Protein AF-A0A0R3PEM1-F1 (afdb_monomer_lite)

Radius of gyration: 15.34 Å; chains: 1; bounding box: 35×30×39 Å

Organism: Angiostrongylus costaricensis (NCBI:txid334426)

Structure (mmCIF, N/CA/C/O backbone):
data_AF-A0A0R3PEM1-F1
#
_entry.id   AF-A0A0R3PEM1-F1
#
loop_
_atom_site.group_PDB
_atom_site.id
_atom_site.type_symbol
_atom_site.label_atom_id
_atom_site.label_alt_id
_atom_site.label_comp_id
_atom_site.label_asym_id
_atom_site.label_entity_id
_atom_site.label_seq_id
_atom_site.pdbx_PDB_ins_code
_atom_site.Cartn_x
_atom_site.Cartn_y
_atom_site.Cartn_z
_atom_site.occupancy
_atom_site.B_iso_or_equiv
_atom_site.auth_seq_id
_atom_site.auth_comp_id
_atom_site.auth_asym_id
_atom_site.auth_atom_id
_atom_site.pdbx_PDB_model_num
ATOM 1 N N . MET A 1 1 ? -8.026 8.595 -8.112 1.00 54.62 1 MET A N 1
ATOM 2 C CA . MET A 1 1 ? -8.474 7.190 -8.182 1.00 54.62 1 MET A CA 1
ATOM 3 C C . MET A 1 1 ? -9.976 7.208 -8.023 1.00 54.62 1 MET A C 1
ATOM 5 O O . MET A 1 1 ? -10.445 7.766 -7.041 1.00 54.62 1 MET A O 1
ATOM 9 N N . SER A 1 2 ? -10.701 6.710 -9.019 1.00 59.94 2 SER A N 1
ATOM 10 C CA . SER A 1 2 ? -12.169 6.676 -9.052 1.00 59.94 2 SER A CA 1
ATOM 11 C C . SER A 1 2 ? -12.688 5.239 -9.169 1.00 59.94 2 SER A C 1
ATOM 13 O O . SER A 1 2 ? -13.740 5.013 -9.758 1.00 59.94 2 SER A O 1
ATOM 15 N N . THR A 1 3 ? -11.929 4.264 -8.660 1.00 66.19 3 THR A N 1
ATOM 16 C CA . THR A 1 3 ? -12.416 2.891 -8.500 1.00 66.19 3 THR A CA 1
ATOM 17 C C . THR A 1 3 ? -13.505 2.892 -7.430 1.00 66.19 3 THR A C 1
ATOM 19 O O . THR A 1 3 ? -13.345 3.551 -6.401 1.00 66.19 3 THR A O 1
ATOM 22 N N . ASP A 1 4 ? -14.617 2.207 -7.702 1.00 66.44 4 ASP A N 1
ATOM 23 C CA . ASP A 1 4 ? -15.762 2.066 -6.791 1.00 66.44 4 ASP A CA 1
ATOM 24 C C . ASP A 1 4 ? -16.289 3.404 -6.231 1.00 66.44 4 ASP A C 1
ATOM 26 O O . ASP A 1 4 ? -16.374 3.619 -5.027 1.00 66.44 4 ASP A O 1
ATOM 30 N N . GLY A 1 5 ? -16.534 4.383 -7.109 1.00 74.00 5 GLY A N 1
ATOM 31 C CA . GLY A 1 5 ? -17.074 5.691 -6.709 1.00 74.00 5 GLY A CA 1
ATOM 32 C C . GLY A 1 5 ? -16.084 6.634 -6.005 1.00 74.00 5 GLY A C 1
ATOM 33 O O . GLY A 1 5 ? -16.416 7.797 -5.780 1.00 74.00 5 GLY A O 1
ATOM 34 N N . GLY A 1 6 ? -14.847 6.199 -5.733 1.00 79.62 6 GLY A N 1
ATOM 35 C CA . GLY A 1 6 ? -13.814 7.017 -5.088 1.00 79.62 6 GLY A CA 1
ATOM 36 C C . GLY A 1 6 ? -13.886 7.001 -3.555 1.00 79.62 6 GLY A C 1
ATOM 37 O O . GLY A 1 6 ? -14.345 6.042 -2.956 1.00 79.62 6 GLY A O 1
ATOM 38 N N . GLY A 1 7 ? -13.345 8.033 -2.895 1.00 84.94 7 GLY A N 1
ATOM 39 C CA . GLY A 1 7 ? -13.307 8.114 -1.420 1.00 84.94 7 GLY A CA 1
ATOM 40 C C . GLY A 1 7 ? -12.210 7.277 -0.741 1.00 84.94 7 GLY A C 1
ATOM 41 O O . GLY A 1 7 ? -12.035 7.347 0.474 1.00 84.94 7 GLY A O 1
ATOM 42 N N . TRP A 1 8 ? -11.422 6.533 -1.517 1.00 89.06 8 TRP A N 1
ATOM 43 C CA . TRP A 1 8 ? -10.341 5.695 -1.006 1.00 89.06 8 TRP A CA 1
ATOM 44 C C . TRP A 1 8 ? -9.108 6.498 -0.589 1.00 89.06 8 TRP A C 1
ATOM 46 O O . TRP A 1 8 ? -8.566 7.300 -1.355 1.00 89.06 8 TRP A O 1
ATOM 56 N N . THR A 1 9 ? -8.598 6.202 0.607 1.00 90.12 9 THR A N 1
ATOM 57 C CA . THR A 1 9 ? -7.274 6.657 1.045 1.00 90.12 9 THR A CA 1
ATOM 58 C C . THR A 1 9 ? -6.224 5.629 0.631 1.00 90.12 9 THR A C 1
ATOM 60 O O . THR A 1 9 ? -6.243 4.486 1.082 1.00 90.12 9 THR A O 1
ATOM 63 N N . VAL A 1 10 ? -5.281 6.033 -0.219 1.00 90.25 10 VAL A N 1
ATOM 64 C CA . VAL A 1 10 ? -4.186 5.163 -0.670 1.00 90.25 10 VAL A CA 1
ATOM 65 C C . VAL A 1 10 ? -3.071 5.189 0.367 1.00 90.25 10 VAL A C 1
ATOM 67 O O . VAL A 1 10 ? -2.434 6.221 0.557 1.00 90.25 10 VAL A O 1
ATOM 70 N N . PHE A 1 11 ? -2.801 4.054 1.007 1.00 90.44 11 PHE A N 1
ATOM 71 C CA . PHE A 1 11 ? -1.718 3.938 1.992 1.00 90.44 11 PHE A CA 1
ATOM 72 C C . PHE A 1 11 ? -0.478 3.206 1.450 1.00 90.44 11 PHE A C 1
ATOM 74 O O . PHE A 1 11 ? 0.591 3.269 2.054 1.00 90.44 11 PHE A O 1
ATOM 81 N N . GLN A 1 12 ? -0.601 2.520 0.312 1.00 92.25 12 GLN A N 1
ATOM 82 C CA . GLN A 1 12 ? 0.489 1.797 -0.332 1.00 92.25 12 GLN A CA 1
ATOM 83 C C . GLN A 1 12 ? 0.342 1.859 -1.853 1.00 92.25 12 GLN A C 1
ATOM 85 O O . GLN A 1 12 ? -0.762 1.736 -2.382 1.00 92.25 12 GLN A O 1
ATOM 90 N N . ARG A 1 13 ? 1.459 2.028 -2.572 1.00 90.06 13 ARG A N 1
ATOM 91 C CA . ARG A 1 13 ? 1.487 1.909 -4.038 1.00 90.06 13 ARG A CA 1
ATOM 92 C C . ARG A 1 13 ? 2.789 1.300 -4.563 1.00 90.06 13 ARG A C 1
ATOM 94 O O . ARG A 1 13 ? 3.873 1.663 -4.104 1.00 90.06 13 ARG A O 1
ATOM 101 N N . ARG A 1 14 ? 2.680 0.390 -5.546 1.00 89.06 14 ARG A N 1
ATOM 102 C CA . ARG A 1 14 ? 3.788 -0.072 -6.406 1.00 89.06 14 ARG A CA 1
ATOM 103 C C . ARG A 1 14 ? 3.430 0.177 -7.870 1.00 89.06 14 ARG A C 1
ATOM 105 O O . ARG A 1 14 ? 2.515 -0.444 -8.388 1.00 89.06 14 ARG A O 1
ATOM 112 N N . VAL A 1 15 ? 4.172 1.050 -8.536 1.00 85.19 15 VAL A N 1
ATOM 113 C CA . VAL A 1 15 ? 4.023 1.353 -9.971 1.00 85.19 15 VAL A CA 1
ATOM 114 C C . VAL A 1 15 ? 5.296 1.063 -10.760 1.00 85.19 15 VAL A C 1
ATOM 116 O O . VAL A 1 15 ? 5.241 0.746 -11.943 1.00 85.19 15 VAL A O 1
ATOM 119 N N . ASN A 1 16 ? 6.466 1.116 -10.121 1.00 78.62 16 ASN A N 1
ATOM 120 C CA . ASN A 1 16 ? 7.746 0.853 -10.778 1.00 78.62 16 ASN A CA 1
ATOM 121 C C . ASN A 1 16 ? 8.748 0.172 -9.824 1.00 78.62 16 ASN A C 1
ATOM 123 O O . ASN A 1 16 ? 8.466 -0.026 -8.645 1.00 78.62 16 ASN A O 1
ATOM 127 N N . G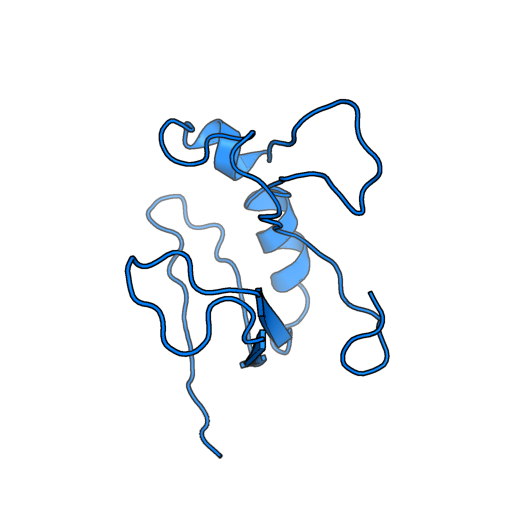LY A 1 17 ? 9.919 -0.214 -10.334 1.00 75.56 17 GLY A N 1
ATOM 128 C CA . GLY A 1 17 ? 10.982 -0.861 -9.550 1.00 75.56 17 GLY A CA 1
ATOM 129 C C . GLY A 1 17 ? 11.931 0.096 -8.819 1.00 75.56 17 GLY A C 1
ATOM 130 O O . GLY A 1 17 ? 12.946 -0.362 -8.312 1.00 75.56 17 GLY A 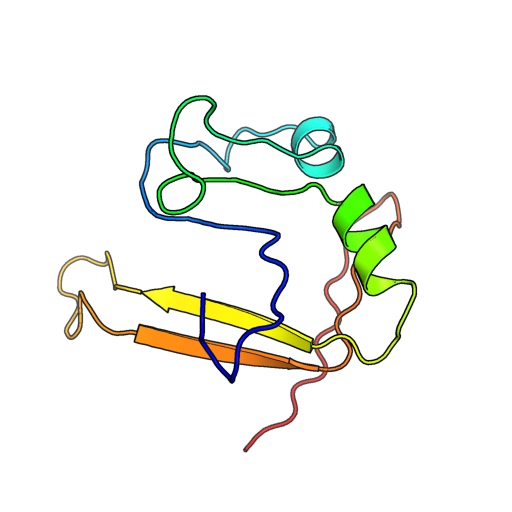O 1
ATOM 131 N N . LYS A 1 18 ? 11.649 1.407 -8.785 1.00 76.94 18 LYS A N 1
ATOM 132 C CA . LYS A 1 18 ? 12.598 2.427 -8.296 1.00 76.94 18 LYS A CA 1
ATOM 133 C C . LYS A 1 18 ? 12.703 2.514 -6.772 1.00 76.94 18 LYS A C 1
ATOM 135 O O . LYS A 1 18 ? 13.613 3.164 -6.279 1.00 76.94 18 LYS A O 1
ATOM 140 N N . GLU A 1 19 ? 11.790 1.875 -6.042 1.00 79.12 19 GLU A N 1
ATOM 141 C CA . GLU A 1 19 ? 11.745 1.915 -4.579 1.00 79.12 19 GLU A CA 1
ATOM 142 C C . GLU A 1 19 ? 11.903 0.511 -4.004 1.00 79.12 19 GLU A C 1
ATOM 144 O O . GLU A 1 19 ? 11.131 -0.402 -4.327 1.00 79.12 19 GLU A O 1
ATOM 149 N N . SER A 1 20 ? 12.900 0.344 -3.137 1.00 81.38 20 SER A N 1
ATOM 150 C CA . SER A 1 20 ? 13.138 -0.918 -2.449 1.00 81.38 20 SER A CA 1
ATOM 151 C C . SER A 1 20 ? 12.250 -1.037 -1.215 1.00 81.38 20 SER A C 1
ATOM 153 O O . SER A 1 20 ? 12.289 -0.195 -0.322 1.00 81.38 20 SER A O 1
ATOM 155 N N . PHE A 1 21 ? 11.486 -2.127 -1.156 1.00 87.25 21 PHE A N 1
ATOM 156 C CA . PHE A 1 21 ? 10.706 -2.530 0.018 1.00 87.25 21 PHE A CA 1
ATOM 157 C C . PHE A 1 21 ? 11.379 -3.677 0.788 1.00 87.25 21 PHE A C 1
ATOM 159 O O . PHE A 1 21 ? 10.939 -4.009 1.881 1.00 87.25 21 PHE A O 1
ATOM 166 N N . TRP A 1 22 ? 12.410 -4.314 0.217 1.00 84.44 22 TRP A N 1
ATOM 167 C CA . TRP A 1 22 ? 12.994 -5.537 0.780 1.00 84.44 22 TRP A CA 1
ATOM 168 C C . TRP A 1 22 ? 14.002 -5.249 1.901 1.00 84.44 22 TRP A C 1
ATOM 170 O O . TRP A 1 22 ? 14.055 -5.998 2.868 1.00 84.44 22 TRP A O 1
ATOM 180 N N . ASN A 1 23 ? 14.770 -4.158 1.791 1.00 87.50 23 ASN A N 1
ATOM 181 C CA . ASN A 1 23 ? 15.800 -3.764 2.762 1.00 87.50 23 ASN A CA 1
ATOM 182 C C . ASN A 1 23 ? 15.373 -2.530 3.563 1.00 87.50 23 ASN A C 1
ATOM 184 O O . ASN A 1 23 ? 16.064 -1.511 3.576 1.00 87.50 23 ASN A O 1
ATOM 188 N N . ARG A 1 24 ? 14.173 -2.578 4.141 1.00 89.12 24 ARG A N 1
ATOM 189 C CA . ARG A 1 24 ? 13.616 -1.487 4.946 1.00 89.12 24 ARG A CA 1
ATOM 190 C C . ARG A 1 24 ? 13.566 -1.912 6.403 1.00 89.12 24 ARG A C 1
ATOM 192 O O . ARG A 1 24 ? 13.178 -3.036 6.720 1.00 89.12 24 ARG A O 1
ATOM 199 N N . SER A 1 25 ? 13.986 -1.014 7.285 1.00 91.25 25 SER A N 1
ATOM 200 C CA . SER A 1 25 ? 13.955 -1.256 8.721 1.00 91.25 25 SER A CA 1
ATOM 201 C C . SER A 1 25 ? 12.515 -1.241 9.240 1.00 91.25 25 SER A C 1
ATOM 203 O O . SER A 1 25 ? 11.604 -0.700 8.607 1.00 91.25 25 SER A O 1
ATOM 205 N N . TRP A 1 26 ? 12.301 -1.780 10.442 1.00 89.50 26 TRP A N 1
ATOM 206 C CA . TRP A 1 26 ? 11.013 -1.633 11.125 1.00 89.50 26 TRP A CA 1
ATOM 207 C C . TRP A 1 26 ? 10.610 -0.161 11.267 1.00 89.50 26 TRP A C 1
ATOM 209 O O . TRP A 1 26 ? 9.446 0.175 11.076 1.00 89.50 26 TRP A O 1
ATOM 219 N N . ASN A 1 27 ? 11.574 0.719 11.554 1.00 91.50 27 ASN A N 1
ATOM 220 C CA . ASN A 1 27 ? 11.322 2.146 11.708 1.00 91.50 27 ASN A CA 1
ATOM 221 C C . ASN A 1 27 ? 10.857 2.798 10.393 1.00 91.50 27 ASN A C 1
ATOM 223 O O . ASN A 1 27 ? 9.989 3.666 10.425 1.00 91.50 27 ASN A O 1
ATOM 227 N N . ASP A 1 28 ? 11.355 2.335 9.243 1.00 91.44 28 ASP A N 1
ATOM 228 C CA . ASP A 1 28 ? 10.884 2.803 7.934 1.00 91.44 28 ASP A CA 1
ATOM 229 C C . ASP A 1 28 ? 9.432 2.379 7.690 1.00 91.44 28 ASP A C 1
ATOM 231 O O . ASP A 1 28 ? 8.600 3.195 7.310 1.00 91.44 28 ASP A O 1
ATOM 235 N N . PHE A 1 29 ? 9.076 1.119 7.960 1.00 90.62 29 PHE A N 1
ATOM 236 C CA . PHE A 1 29 ? 7.683 0.670 7.827 1.00 90.62 29 PHE A CA 1
ATOM 237 C C . PHE A 1 29 ? 6.751 1.325 8.844 1.00 90.62 29 PHE A C 1
ATOM 239 O O . PHE A 1 29 ? 5.579 1.556 8.550 1.00 90.62 29 PHE A O 1
ATOM 246 N N . LYS A 1 30 ? 7.263 1.628 10.036 1.00 90.38 30 LYS A N 1
ATOM 247 C CA . LYS A 1 30 ? 6.536 2.322 11.093 1.00 90.38 30 LYS A CA 1
ATOM 248 C C . LYS A 1 30 ? 6.159 3.744 10.665 1.00 90.38 30 LYS A C 1
ATOM 250 O O . LYS A 1 30 ? 4.976 4.075 10.711 1.00 90.38 30 LYS A O 1
ATOM 255 N N . ASN A 1 31 ? 7.143 4.523 10.209 1.00 91.25 31 ASN A N 1
ATOM 256 C CA . ASN A 1 31 ? 6.989 5.946 9.886 1.00 91.25 31 ASN A CA 1
ATOM 257 C C . ASN A 1 31 ? 6.554 6.212 8.436 1.00 91.25 31 ASN A C 1
ATOM 259 O O . ASN A 1 31 ? 6.057 7.293 8.141 1.00 91.25 31 ASN A O 1
ATOM 263 N N . GLY A 1 32 ? 6.729 5.240 7.542 1.00 91.19 32 GLY A N 1
ATOM 264 C CA . GLY A 1 32 ? 6.487 5.397 6.113 1.00 91.19 32 GLY A CA 1
ATOM 265 C C . GLY A 1 32 ? 7.735 5.791 5.324 1.00 91.19 32 GLY A C 1
ATOM 266 O O . GLY A 1 32 ? 8.738 6.257 5.863 1.00 91.19 32 GLY A O 1
ATOM 267 N N . PHE A 1 33 ? 7.668 5.579 4.012 1.00 90.00 33 PHE A N 1
ATOM 268 C CA . PHE A 1 33 ? 8.713 5.946 3.058 1.00 90.00 33 PHE A CA 1
ATOM 269 C C . PHE A 1 33 ? 8.117 6.162 1.663 1.00 90.00 33 PHE A C 1
ATOM 271 O O . PHE A 1 33 ? 7.096 5.577 1.303 1.00 90.00 33 PHE A O 1
ATOM 278 N N . SER A 1 34 ? 8.759 7.010 0.862 1.00 85.50 34 SER A N 1
ATOM 279 C CA . SER A 1 34 ? 8.365 7.311 -0.518 1.00 85.50 34 SER A CA 1
ATOM 280 C C . SER A 1 34 ? 9.594 7.684 -1.335 1.00 85.50 34 SER A C 1
ATOM 282 O O . SER A 1 34 ? 10.531 8.282 -0.807 1.00 85.50 34 SER A O 1
ATOM 284 N N . THR A 1 35 ? 9.542 7.460 -2.648 1.00 69.19 35 THR A N 1
ATOM 285 C CA . THR A 1 35 ? 10.419 8.186 -3.572 1.00 69.19 35 THR A CA 1
ATOM 286 C C . THR A 1 35 ? 10.030 9.661 -3.545 1.00 69.19 35 THR A C 1
ATOM 288 O O . THR A 1 35 ? 8.930 10.017 -3.980 1.00 69.19 35 THR A O 1
ATOM 291 N N . THR A 1 36 ? 10.889 10.520 -3.009 1.00 58.06 36 THR A N 1
ATOM 292 C CA . THR A 1 36 ? 10.765 11.970 -3.162 1.00 58.06 36 THR A CA 1
ATOM 293 C C . THR A 1 36 ? 10.913 12.315 -4.652 1.00 58.06 36 THR A C 1
ATOM 295 O O . THR A 1 36 ? 11.728 11.712 -5.349 1.00 58.06 36 THR A O 1
ATOM 298 N N . ASN A 1 37 ? 10.102 13.261 -5.148 1.00 53.56 37 ASN A N 1
ATOM 299 C CA . ASN A 1 37 ? 10.238 13.975 -6.440 1.00 53.56 37 ASN A CA 1
ATOM 300 C C . ASN A 1 37 ? 9.296 13.610 -7.610 1.00 53.56 37 ASN A C 1
ATOM 302 O O . ASN A 1 37 ? 9.517 14.107 -8.712 1.00 53.56 37 ASN A O 1
ATOM 306 N N . MET A 1 38 ? 8.223 12.827 -7.444 1.00 50.56 38 MET A N 1
ATOM 307 C CA . MET A 1 38 ? 7.239 12.642 -8.532 1.00 50.56 38 MET A CA 1
ATOM 308 C C . MET A 1 38 ? 5.793 12.759 -8.043 1.00 50.56 38 MET A C 1
ATOM 310 O O . MET A 1 38 ? 5.484 12.374 -6.919 1.00 50.56 38 MET A O 1
ATOM 314 N N . SER A 1 39 ? 4.919 13.292 -8.911 1.00 58.88 39 SER A N 1
ATOM 315 C CA . SER A 1 39 ? 3.461 13.365 -8.725 1.00 58.88 39 SER A CA 1
ATOM 316 C C . SER A 1 39 ? 2.919 12.089 -8.075 1.00 58.88 39 SER A C 1
ATOM 318 O O . SER A 1 39 ? 3.292 10.990 -8.491 1.00 58.88 39 SER A O 1
ATOM 320 N N . LEU A 1 40 ? 2.003 12.243 -7.107 1.00 60.91 40 LEU A N 1
ATOM 321 C CA . LEU A 1 40 ? 1.362 11.164 -6.334 1.00 60.91 40 LEU A CA 1
ATOM 322 C C . LEU A 1 40 ? 0.802 10.022 -7.196 1.00 60.91 40 LEU A C 1
ATOM 324 O O . LEU A 1 40 ? 0.508 8.950 -6.679 1.00 60.91 40 LEU A O 1
ATOM 328 N N . GLN A 1 41 ? 0.617 10.236 -8.500 1.00 65.56 41 GLN A N 1
ATOM 329 C CA . GLN A 1 41 ? 0.160 9.219 -9.444 1.00 65.56 41 GLN A CA 1
ATOM 330 C C . GLN A 1 41 ? 1.240 8.170 -9.775 1.00 65.56 41 GLN A C 1
ATOM 332 O O . GLN A 1 41 ? 0.907 6.994 -9.896 1.00 65.56 41 GLN A O 1
ATOM 337 N N . ASN A 1 42 ? 2.522 8.553 -9.798 1.00 69.94 42 ASN A N 1
ATOM 338 C CA . ASN A 1 42 ? 3.637 7.720 -10.274 1.00 69.94 42 ASN A CA 1
ATOM 339 C C . ASN A 1 42 ? 4.686 7.384 -9.197 1.00 69.94 42 ASN A C 1
ATOM 341 O O . ASN A 1 42 ? 5.765 6.880 -9.523 1.00 69.94 42 ASN A O 1
ATOM 345 N N . SER A 1 43 ? 4.393 7.657 -7.925 1.00 78.50 43 SER A N 1
ATOM 346 C CA . SER A 1 43 ? 5.288 7.353 -6.809 1.00 78.50 43 SER A CA 1
ATOM 347 C C . SER A 1 43 ? 5.013 5.976 -6.204 1.00 78.50 43 SER A C 1
ATOM 349 O O . SER A 1 43 ? 3.872 5.520 -6.094 1.00 78.50 43 SER A O 1
ATOM 351 N N . ASN A 1 44 ? 6.092 5.313 -5.787 1.00 87.19 44 ASN A N 1
ATOM 352 C CA . ASN A 1 44 ? 6.012 4.172 -4.887 1.00 87.19 44 ASN A CA 1
ATOM 353 C C . ASN A 1 44 ? 6.114 4.691 -3.460 1.00 87.19 44 ASN A C 1
ATOM 355 O O . ASN A 1 44 ? 7.046 5.438 -3.151 1.00 87.19 44 ASN A O 1
ATOM 359 N N . PHE A 1 45 ? 5.202 4.265 -2.596 1.00 89.88 45 PHE A N 1
ATOM 360 C CA . PHE A 1 45 ? 5.247 4.666 -1.199 1.00 89.88 45 PHE A CA 1
ATOM 361 C C . PHE A 1 45 ? 4.569 3.658 -0.275 1.00 89.88 45 PHE A C 1
ATOM 363 O O . PHE A 1 45 ? 3.778 2.806 -0.702 1.00 89.88 45 PHE A O 1
ATOM 370 N N . TRP A 1 46 ? 4.901 3.810 1.001 1.00 91.69 46 TRP A N 1
ATOM 371 C CA . TRP A 1 46 ? 4.259 3.217 2.158 1.00 91.69 46 TRP A CA 1
ATOM 372 C C . TRP A 1 46 ? 3.940 4.343 3.142 1.00 91.69 46 TRP A C 1
ATOM 374 O O . TRP A 1 46 ? 4.842 5.073 3.546 1.00 91.69 46 TRP A O 1
ATOM 384 N N . LEU A 1 47 ? 2.671 4.502 3.517 1.00 91.94 47 LEU A N 1
ATOM 385 C CA . LEU A 1 47 ? 2.213 5.592 4.385 1.00 91.94 47 LEU A CA 1
ATOM 386 C C . LEU A 1 47 ? 2.791 5.502 5.803 1.00 91.94 47 LEU A C 1
ATOM 388 O O . LEU A 1 47 ? 3.000 6.526 6.438 1.00 91.94 47 LEU A O 1
ATOM 392 N N . GLY A 1 48 ? 3.048 4.285 6.284 1.00 92.06 48 GLY A N 1
ATOM 393 C CA . GLY A 1 48 ? 3.492 4.031 7.651 1.00 92.06 48 GLY A CA 1
ATOM 394 C C . GLY A 1 48 ? 2.453 3.260 8.459 1.00 92.06 48 GLY A C 1
ATOM 395 O O . GLY A 1 48 ? 1.249 3.510 8.377 1.00 92.06 48 GLY A O 1
ATOM 396 N N . ASN A 1 49 ? 2.928 2.303 9.253 1.00 92.00 49 ASN A N 1
ATOM 397 C CA . ASN A 1 49 ? 2.078 1.424 10.053 1.00 92.00 49 ASN A CA 1
ATOM 398 C C . ASN A 1 49 ? 1.333 2.184 11.153 1.00 92.00 49 ASN A C 1
ATOM 400 O O . ASN A 1 49 ? 0.192 1.841 11.447 1.00 92.00 49 ASN A O 1
ATOM 404 N N . GLU A 1 50 ? 1.948 3.204 11.761 1.00 91.12 50 GLU A N 1
ATOM 405 C CA . GLU A 1 50 ? 1.285 3.983 12.816 1.00 91.12 50 GLU A CA 1
ATOM 406 C C . GLU A 1 50 ? 0.102 4.780 12.272 1.00 91.12 50 GLU A C 1
ATOM 408 O O . GLU A 1 50 ? -0.982 4.743 12.854 1.00 91.12 50 GLU A O 1
ATOM 413 N N . LEU A 1 51 ? 0.277 5.438 11.124 1.00 90.62 51 LEU A N 1
ATOM 414 C CA . LEU A 1 51 ? -0.810 6.156 10.465 1.00 90.62 51 LEU A CA 1
ATOM 415 C C . LEU A 1 51 ? -1.906 5.192 10.002 1.00 90.62 51 LEU A C 1
ATOM 417 O O . LEU A 1 51 ? -3.085 5.455 10.225 1.00 90.62 51 LEU A O 1
ATOM 421 N N . LEU A 1 52 ? -1.539 4.041 9.429 1.00 91.50 52 LEU A N 1
ATOM 422 C CA . LEU A 1 52 ? -2.512 3.024 9.024 1.00 91.50 52 LEU A CA 1
ATOM 423 C C . LEU A 1 52 ? -3.303 2.465 10.218 1.00 91.50 52 LEU A C 1
ATOM 425 O O . LEU A 1 52 ? -4.518 2.279 10.129 1.00 91.50 52 LEU A O 1
ATOM 429 N N . HIS A 1 53 ? -2.637 2.238 11.351 1.00 90.56 53 HIS A N 1
ATOM 430 C CA . HIS A 1 53 ? -3.303 1.856 12.592 1.00 90.56 53 HIS A CA 1
ATOM 431 C C . HIS A 1 53 ? -4.297 2.933 13.035 1.00 90.56 53 HIS A C 1
ATOM 433 O O . HIS A 1 53 ? -5.458 2.622 13.269 1.00 90.56 53 HIS A O 1
ATOM 439 N N . GLN A 1 54 ? -3.891 4.203 13.079 1.00 91.12 54 GLN A N 1
ATOM 440 C CA . GLN A 1 54 ? -4.780 5.300 13.479 1.00 91.12 54 GLN A CA 1
ATOM 441 C C . GLN A 1 54 ? -5.991 5.468 12.551 1.00 91.12 54 GLN A C 1
ATOM 443 O O . GLN A 1 54 ? -7.073 5.819 13.024 1.00 91.12 54 GLN A O 1
ATOM 448 N N . LEU A 1 55 ? -5.824 5.224 11.247 1.00 90.25 55 LEU A N 1
ATOM 449 C CA . LEU A 1 55 ? -6.918 5.265 10.272 1.00 90.25 55 LEU A CA 1
ATOM 450 C C . LEU A 1 55 ? -7.926 4.134 10.497 1.00 90.25 55 LEU A C 1
ATOM 452 O O . LEU A 1 55 ? -9.128 4.361 10.413 1.00 90.25 55 LEU A O 1
ATOM 456 N N . THR A 1 56 ? -7.440 2.931 10.802 1.00 90.44 56 THR A N 1
ATOM 457 C CA . THR A 1 56 ? -8.273 1.720 10.885 1.00 90.44 56 THR A CA 1
ATOM 458 C C . THR A 1 56 ? -8.791 1.416 12.290 1.00 90.44 56 THR A C 1
ATOM 460 O O . THR A 1 56 ? -9.756 0.679 12.445 1.00 90.44 56 THR A O 1
ATOM 463 N N . ALA A 1 57 ? -8.199 2.001 13.332 1.00 89.62 57 ALA A N 1
ATOM 464 C CA . ALA A 1 57 ? -8.617 1.787 14.717 1.00 89.62 57 ALA A CA 1
ATOM 465 C C . ALA A 1 57 ? -9.910 2.531 15.090 1.00 89.62 57 ALA A C 1
ATOM 467 O O . ALA A 1 57 ? -10.543 2.187 16.086 1.00 89.62 57 ALA A O 1
ATOM 468 N N . LYS A 1 58 ? -10.289 3.565 14.326 1.00 87.75 58 LYS A N 1
ATOM 469 C CA . LYS A 1 58 ? -11.466 4.400 14.622 1.00 87.75 58 LYS A CA 1
ATOM 470 C C . LYS A 1 58 ? -12.787 3.748 14.228 1.00 87.75 58 LYS A C 1
ATOM 472 O O . LYS A 1 58 ? -13.805 4.063 14.833 1.00 87.75 58 LYS A O 1
ATOM 477 N N . ASP A 1 59 ? -12.765 2.878 13.225 1.00 88.06 59 ASP A N 1
ATOM 478 C CA . ASP A 1 59 ? -13.953 2.228 12.687 1.00 88.06 59 ASP A CA 1
ATOM 479 C C . ASP A 1 59 ? -13.659 0.735 12.463 1.00 88.06 59 ASP A C 1
ATOM 481 O O . ASP A 1 59 ? -12.751 0.393 11.703 1.00 88.06 59 ASP A O 1
ATOM 485 N N . PRO A 1 60 ? -14.388 -0.185 13.118 1.00 85.19 60 PRO A N 1
ATOM 486 C CA . PRO A 1 60 ? -14.214 -1.616 12.900 1.00 85.19 60 PRO A CA 1
ATOM 487 C C . PRO A 1 60 ? -14.669 -2.094 11.516 1.00 85.19 60 PRO A C 1
ATOM 489 O O . PRO A 1 60 ? -14.344 -3.219 11.151 1.00 85.19 60 PRO A O 1
ATOM 492 N N . ASN A 1 61 ? -15.382 -1.273 10.742 1.00 89.88 61 ASN A N 1
ATOM 493 C CA . ASN A 1 61 ? -15.942 -1.630 9.438 1.00 89.88 61 ASN A CA 1
ATOM 494 C C . ASN A 1 61 ? -15.146 -1.064 8.253 1.00 89.88 61 ASN A C 1
ATOM 496 O O . ASN A 1 61 ? -15.665 -0.974 7.139 1.00 89.88 61 ASN A O 1
ATOM 500 N N . VAL A 1 62 ? -13.873 -0.713 8.452 1.00 90.94 62 VAL A N 1
ATOM 501 C CA . VAL A 1 62 ? -13.022 -0.265 7.344 1.00 90.94 62 VAL A CA 1
ATOM 502 C C . VAL A 1 62 ? -12.883 -1.372 6.300 1.00 90.94 62 VAL A C 1
ATOM 504 O O . VAL A 1 62 ? -12.620 -2.532 6.618 1.00 90.94 62 VAL A O 1
ATOM 507 N N . THR A 1 63 ? -13.045 -1.004 5.031 1.00 92.12 63 THR A N 1
ATOM 508 C CA . THR A 1 63 ? -12.802 -1.896 3.895 1.00 92.12 63 THR A CA 1
ATOM 509 C C . THR A 1 63 ? -11.426 -1.610 3.306 1.00 92.12 63 THR A C 1
ATOM 511 O O . THR A 1 63 ? -11.060 -0.459 3.072 1.00 92.12 63 THR A O 1
ATOM 514 N N . LEU A 1 64 ? -10.649 -2.662 3.070 1.00 92.69 64 LEU A N 1
ATOM 515 C CA . LEU A 1 64 ? -9.393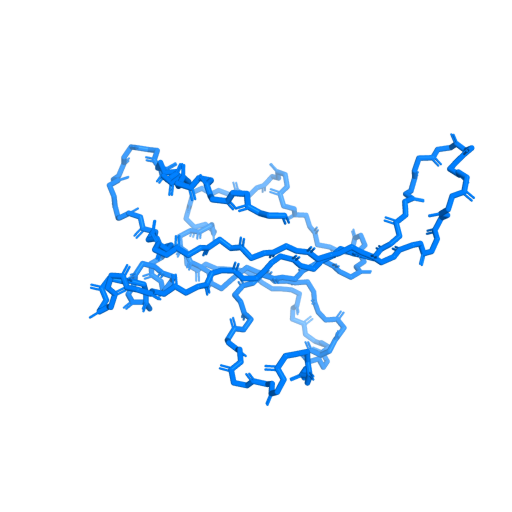 -2.620 2.335 1.00 92.69 64 LEU A CA 1
ATOM 516 C C . LEU A 1 64 ? -9.645 -3.056 0.895 1.00 92.69 64 LEU A C 1
ATOM 518 O O . LEU A 1 64 ? -10.069 -4.184 0.665 1.00 92.69 64 LEU A O 1
ATOM 522 N N . MET A 1 65 ? -9.305 -2.203 -0.064 1.00 94.19 65 MET A N 1
ATOM 523 C CA . MET A 1 65 ? -9.258 -2.560 -1.479 1.00 94.19 65 MET A CA 1
ATOM 524 C C . MET A 1 65 ? -7.808 -2.798 -1.908 1.00 94.19 65 MET A C 1
ATOM 526 O O . MET A 1 65 ? -6.931 -1.972 -1.649 1.00 94.19 65 MET A O 1
ATOM 530 N N . VAL A 1 66 ? -7.559 -3.929 -2.567 1.00 93.12 66 VAL A N 1
ATOM 531 C CA . VAL A 1 66 ? -6.267 -4.256 -3.180 1.00 93.12 66 VAL A CA 1
ATOM 532 C C . VAL A 1 66 ? -6.464 -4.305 -4.682 1.00 93.12 66 VAL A C 1
ATOM 534 O O . VAL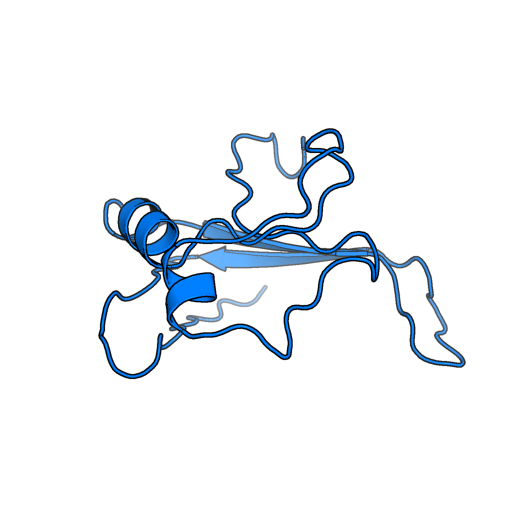 A 1 66 ? -7.221 -5.138 -5.164 1.00 93.12 66 VAL A O 1
ATOM 537 N N . GLU A 1 67 ? -5.764 -3.437 -5.404 1.00 92.12 67 GLU A N 1
ATOM 538 C CA . GLU A 1 67 ? -5.746 -3.402 -6.866 1.00 92.12 67 GLU A CA 1
ATOM 539 C C . GLU A 1 67 ? -4.374 -3.857 -7.375 1.00 92.12 67 GLU A C 1
ATOM 541 O O . GLU A 1 67 ? -3.330 -3.437 -6.868 1.00 92.12 67 GLU A O 1
ATOM 546 N N . MET A 1 68 ? -4.368 -4.703 -8.400 1.00 90.12 68 MET A N 1
ATOM 547 C CA . MET A 1 68 ? -3.171 -5.221 -9.052 1.00 90.12 68 MET A CA 1
ATOM 548 C C . MET A 1 68 ? -3.301 -5.054 -10.560 1.00 90.12 68 MET A C 1
ATOM 550 O O . MET A 1 68 ? -4.336 -5.365 -11.143 1.00 90.12 68 MET A O 1
ATOM 554 N N . ASN A 1 69 ? -2.233 -4.576 -11.195 1.00 88.50 69 ASN A N 1
ATOM 555 C CA . ASN A 1 69 ? -2.144 -4.472 -12.644 1.00 88.50 69 ASN A CA 1
ATOM 556 C C . ASN A 1 69 ? -0.855 -5.140 -13.126 1.00 88.50 69 ASN A C 1
ATOM 558 O O . ASN A 1 69 ? 0.245 -4.796 -12.680 1.00 88.50 69 ASN A O 1
ATOM 562 N N . GLY A 1 70 ? -1.033 -6.069 -14.054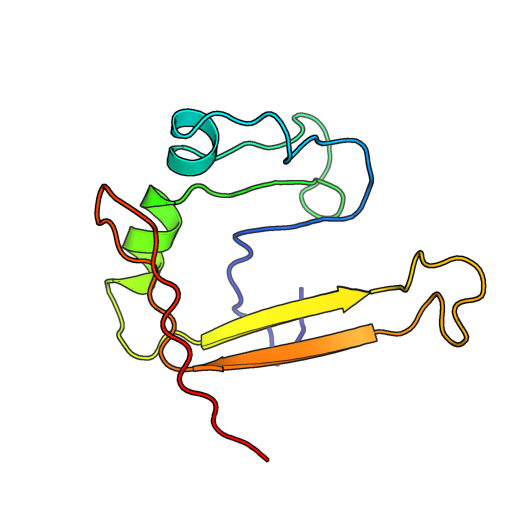 1.00 85.94 70 GLY A N 1
ATOM 563 C CA . GLY A 1 70 ? 0.006 -6.752 -14.787 1.00 85.94 70 GLY A CA 1
ATOM 564 C C . GLY A 1 70 ? 0.557 -7.993 -14.097 1.00 85.94 70 GLY A C 1
ATOM 565 O O . GLY A 1 70 ? 0.531 -8.139 -12.875 1.00 85.94 70 GLY A O 1
ATOM 566 N N . ASP A 1 71 ? 1.097 -8.878 -14.926 1.00 84.75 71 ASP A N 1
ATOM 567 C CA . ASP A 1 71 ? 1.801 -10.088 -14.525 1.00 84.75 71 ASP A CA 1
ATOM 568 C C . ASP A 1 71 ? 3.204 -10.048 -15.140 1.00 84.75 71 ASP A C 1
ATOM 570 O O . ASP A 1 71 ? 3.374 -10.010 -16.358 1.00 84.75 71 ASP A O 1
ATOM 574 N N . ARG A 1 72 ? 4.221 -9.991 -14.275 1.00 82.00 72 ARG A N 1
ATOM 575 C CA . ARG A 1 72 ? 5.633 -9.899 -14.678 1.00 82.00 72 ARG A CA 1
ATOM 576 C C . ARG A 1 72 ? 6.314 -11.264 -14.767 1.00 82.00 72 ARG A C 1
ATOM 578 O O . ARG A 1 72 ? 7.538 -11.313 -14.901 1.00 82.00 72 ARG A O 1
ATOM 585 N N . THR A 1 73 ? 5.569 -12.360 -14.648 1.00 86.56 73 THR A N 1
ATOM 586 C CA . THR A 1 73 ? 6.134 -13.698 -14.814 1.00 86.56 73 THR A CA 1
ATOM 587 C C . THR A 1 73 ? 6.516 -13.947 -16.282 1.00 86.56 73 THR A C 1
ATOM 589 O O . THR A 1 73 ? 5.778 -13.567 -17.198 1.00 86.56 73 THR A O 1
ATOM 592 N N . PRO A 1 74 ? 7.683 -14.562 -16.558 1.00 90.50 74 PRO A N 1
ATOM 593 C CA . PRO A 1 74 ? 8.030 -14.972 -17.915 1.00 90.50 74 PRO A CA 1
ATOM 594 C C . PRO A 1 74 ? 6.977 -15.936 -18.475 1.00 90.50 74 PRO A C 1
ATOM 596 O O . PRO A 1 74 ? 6.707 -16.972 -17.874 1.00 90.50 74 PRO A O 1
ATOM 599 N N . GLY A 1 75 ? 6.390 -15.599 -19.626 1.00 89.81 75 GLY A N 1
ATOM 600 C CA . GLY A 1 75 ? 5.338 -16.411 -20.249 1.00 89.81 75 GLY A CA 1
ATOM 601 C C . GLY A 1 75 ? 3.923 -16.155 -19.718 1.00 89.81 75 GLY A C 1
ATOM 602 O O . GLY A 1 75 ? 3.031 -16.955 -19.996 1.00 89.81 75 GLY A O 1
ATOM 603 N N . ALA A 1 76 ? 3.698 -15.060 -18.982 1.00 88.69 76 ALA A N 1
ATOM 604 C CA . ALA A 1 76 ? 2.367 -14.663 -18.537 1.00 88.69 76 ALA A CA 1
ATOM 605 C C . ALA A 1 76 ? 1.371 -14.611 -19.708 1.00 88.69 76 ALA A C 1
ATOM 607 O O . ALA A 1 76 ? 1.583 -13.907 -20.697 1.00 88.69 76 ALA A O 1
ATOM 608 N N . ILE A 1 77 ? 0.253 -15.327 -19.568 1.00 89.69 77 ILE A N 1
ATOM 609 C CA . ILE A 1 77 ? -0.821 -15.360 -20.575 1.00 89.69 77 ILE A CA 1
ATOM 610 C C . ILE A 1 77 ? -1.533 -13.998 -20.640 1.00 89.69 77 ILE A C 1
ATOM 612 O O . ILE A 1 77 ? -2.034 -13.601 -21.690 1.00 89.69 77 ILE A O 1
ATOM 616 N N . GLN A 1 78 ? -1.561 -13.260 -19.523 1.00 88.25 78 GLN A N 1
ATOM 617 C CA . GLN A 1 78 ? -2.226 -11.961 -19.407 1.00 88.25 78 GLN A CA 1
ATOM 618 C C . GLN A 1 78 ? -1.318 -10.924 -18.717 1.00 88.25 78 GLN A C 1
ATOM 620 O O . GLN A 1 78 ? -1.586 -10.513 -17.587 1.00 88.25 78 GLN A O 1
ATOM 625 N N . PRO A 1 79 ? -0.247 -10.452 -19.384 1.00 86.75 79 PRO A N 1
ATOM 626 C CA . PRO A 1 79 ? 0.765 -9.583 -18.773 1.00 86.75 79 PRO A CA 1
ATOM 627 C C . PRO A 1 79 ? 0.241 -8.198 -18.368 1.00 86.75 79 PRO A C 1
ATOM 629 O O . PRO A 1 79 ? 0.898 -7.511 -17.593 1.00 86.75 79 PRO A O 1
ATOM 632 N N . ASN A 1 80 ? -0.938 -7.803 -18.862 1.00 89.44 80 ASN A N 1
ATOM 633 C CA . ASN A 1 80 ? -1.596 -6.524 -18.573 1.00 89.44 80 ASN A CA 1
ATOM 634 C C . ASN A 1 80 ? -2.948 -6.697 -17.858 1.00 89.44 80 ASN A C 1
ATOM 636 O O . ASN A 1 80 ? -3.756 -5.769 -17.852 1.00 89.44 80 ASN A O 1
ATOM 640 N N . ALA A 1 81 ? -3.246 -7.887 -17.325 1.00 90.12 81 ALA A N 1
ATOM 641 C CA . ALA A 1 81 ? -4.514 -8.100 -16.638 1.00 90.12 81 ALA A CA 1
ATOM 642 C C . ALA A 1 81 ? -4.613 -7.257 -15.362 1.00 90.12 81 ALA A C 1
ATOM 644 O O . ALA A 1 81 ? -3.618 -6.911 -14.723 1.00 90.12 81 ALA A O 1
ATOM 645 N N . TYR A 1 82 ? -5.848 -6.912 -15.023 1.00 90.38 82 TYR A N 1
ATOM 646 C CA . TYR A 1 82 ? -6.187 -6.121 -13.856 1.00 90.38 82 TYR A CA 1
ATOM 647 C C . TYR A 1 82 ? -7.061 -6.958 -12.930 1.00 90.38 82 TYR A C 1
ATOM 649 O O . TYR A 1 82 ? -8.058 -7.539 -13.360 1.00 90.38 82 TYR A O 1
ATOM 657 N N . TRP A 1 83 ? -6.682 -6.996 -11.659 1.00 88.94 83 TRP A N 1
ATOM 658 C CA . TRP A 1 83 ? -7.411 -7.685 -10.608 1.00 88.94 83 TRP A CA 1
ATOM 659 C C . TRP A 1 83 ? -7.621 -6.740 -9.446 1.00 88.94 83 TRP A C 1
ATOM 661 O O . TRP A 1 83 ? -6.758 -5.923 -9.124 1.00 88.94 83 TRP A O 1
ATOM 671 N N . TRP A 1 84 ? -8.748 -6.893 -8.774 1.00 90.94 84 TRP A N 1
ATOM 672 C CA . TRP A 1 84 ? -8.992 -6.212 -7.521 1.00 90.94 84 TRP A CA 1
ATOM 673 C C . TRP A 1 84 ? -9.760 -7.126 -6.579 1.00 90.94 84 TRP A C 1
ATOM 675 O O . TRP A 1 84 ? -10.450 -8.048 -7.015 1.00 90.94 84 TRP A O 1
ATOM 685 N N . ASN A 1 85 ? -9.599 -6.894 -5.282 1.00 90.88 85 ASN A N 1
ATOM 686 C CA . ASN A 1 85 ? -10.399 -7.550 -4.263 1.00 90.88 85 ASN A CA 1
ATOM 687 C C . ASN A 1 85 ? -10.624 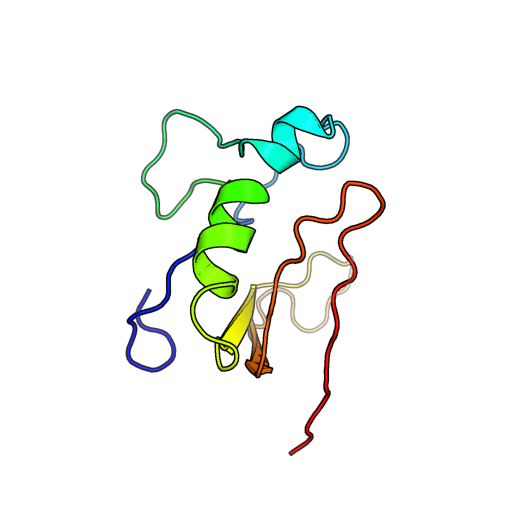-6.611 -3.078 1.00 90.88 85 ASN A C 1
ATOM 689 O O . ASN A 1 85 ? -9.818 -5.708 -2.829 1.00 90.88 85 ASN A O 1
ATOM 693 N N . GLN A 1 86 ? -11.699 -6.855 -2.338 1.00 91.56 86 GLN A N 1
ATOM 694 C CA . GLN A 1 86 ? -12.039 -6.129 -1.124 1.00 91.56 86 GLN A CA 1
ATOM 695 C C . GLN A 1 86 ? -11.988 -7.051 0.097 1.00 91.56 86 GLN A C 1
ATOM 697 O O . GLN A 1 86 ? -12.323 -8.232 0.036 1.00 91.56 86 GLN A O 1
ATOM 702 N N . TYR A 1 87 ? -11.563 -6.486 1.222 1.00 88.94 87 TYR A N 1
ATOM 703 C CA . TYR A 1 87 ? -11.535 -7.142 2.522 1.00 88.94 87 TYR A CA 1
ATOM 704 C C . TYR A 1 87 ? -12.209 -6.225 3.535 1.00 88.94 87 TYR A C 1
ATOM 706 O O . TYR A 1 87 ? -11.698 -5.151 3.851 1.00 88.94 87 TYR A O 1
ATOM 714 N N . THR A 1 88 ? -13.368 -6.637 4.031 1.00 89.50 88 THR A N 1
ATOM 715 C CA . THR A 1 88 ? -14.127 -5.897 5.045 1.00 89.50 88 THR A CA 1
ATOM 716 C C . THR A 1 88 ? -13.543 -6.112 6.438 1.00 89.50 88 THR A C 1
ATOM 718 O O . THR A 1 88 ? -12.876 -7.119 6.682 1.00 89.50 88 THR A O 1
ATOM 721 N N . MET A 1 89 ? -13.864 -5.215 7.372 1.00 88.12 89 MET A N 1
ATOM 722 C CA . MET A 1 89 ? -13.404 -5.274 8.768 1.00 88.12 89 MET A CA 1
ATOM 723 C C . MET A 1 89 ? -11.873 -5.268 8.902 1.00 88.12 89 MET A C 1
ATOM 725 O O . MET A 1 89 ? -11.286 -5.943 9.749 1.00 88.12 89 MET A O 1
ATOM 729 N N . PHE A 1 90 ? -11.205 -4.517 8.028 1.00 88.38 90 PHE A N 1
ATOM 730 C CA . PHE A 1 90 ? -9.759 -4.396 8.017 1.00 88.38 90 PHE A CA 1
ATOM 731 C C . PHE A 1 90 ? -9.264 -3.541 9.185 1.00 88.38 90 PHE A C 1
ATOM 733 O O . PHE A 1 90 ? -9.629 -2.375 9.325 1.00 88.38 90 PHE A O 1
ATOM 740 N N . GLN A 1 91 ? -8.355 -4.105 9.979 1.00 88.44 91 GLN A N 1
ATOM 741 C CA . GLN A 1 91 ? -7.694 -3.404 11.074 1.00 88.44 91 GLN A CA 1
ATOM 742 C C . GLN A 1 91 ? -6.191 -3.665 11.063 1.00 88.44 91 GLN A C 1
ATOM 744 O O . GLN A 1 91 ? -5.741 -4.811 11.122 1.00 88.44 91 GLN A O 1
ATOM 749 N N . ALA A 1 92 ? -5.397 -2.595 11.054 1.00 85.62 92 ALA A N 1
ATOM 750 C CA . ALA A 1 92 ? -3.972 -2.688 11.337 1.00 85.62 92 ALA A CA 1
ATOM 751 C C . ALA A 1 92 ? -3.767 -2.626 12.857 1.00 85.62 92 ALA A C 1
ATOM 753 O O . ALA A 1 92 ? -4.158 -1.655 13.497 1.00 85.62 92 ALA A O 1
ATOM 754 N N . SER A 1 93 ? -3.165 -3.654 13.461 1.00 73.00 93 SER A N 1
ATOM 755 C CA . SER A 1 93 ? -2.895 -3.679 14.907 1.00 73.00 93 SER A CA 1
ATOM 756 C C . SER A 1 93 ? -1.557 -3.016 15.256 1.00 73.00 93 SER A C 1
ATOM 758 O O . SER A 1 93 ? -0.540 -3.304 14.635 1.00 73.00 93 SER A O 1
ATOM 760 N N . ALA A 1 94 ? -1.520 -2.193 16.307 1.00 58.28 94 ALA A N 1
ATOM 761 C CA . ALA A 1 94 ? -0.297 -1.552 16.805 1.00 58.28 94 ALA A CA 1
ATOM 762 C C . ALA A 1 94 ? 0.650 -2.482 17.589 1.00 58.28 94 ALA A C 1
ATOM 764 O O . ALA A 1 94 ? 1.663 -2.016 18.117 1.00 58.28 94 ALA A O 1
ATOM 765 N N . LYS A 1 95 ? 0.346 -3.780 17.740 1.00 53.56 95 LYS A N 1
ATOM 766 C CA . LYS A 1 95 ? 1.144 -4.633 18.632 1.00 53.56 95 LYS A CA 1
ATOM 767 C C . LYS A 1 95 ? 2.576 -4.804 18.106 1.00 53.56 95 LYS A C 1
ATOM 769 O O . LYS A 1 95 ? 2.811 -5.352 17.035 1.00 53.56 95 LYS A O 1
ATOM 774 N N . ILE A 1 96 ? 3.520 -4.365 18.942 1.00 43.81 96 ILE A N 1
ATOM 775 C CA . ILE A 1 96 ? 4.987 -4.298 18.778 1.00 43.81 96 ILE A CA 1
ATOM 776 C C . ILE A 1 96 ? 5.666 -5.664 18.500 1.00 43.81 96 ILE A C 1
ATOM 778 O O . ILE A 1 96 ? 6.876 -5.738 18.317 1.00 43.81 96 ILE A O 1
ATOM 782 N N . LEU A 1 97 ? 4.912 -6.753 18.349 1.00 40.53 97 LEU A N 1
ATOM 783 C CA . LEU A 1 97 ? 5.400 -8.003 17.770 1.00 40.53 97 LEU A CA 1
ATOM 784 C C . LEU A 1 97 ? 4.392 -8.502 16.736 1.00 40.53 97 LEU A C 1
ATOM 786 O O . LEU A 1 97 ? 3.326 -8.979 17.107 1.00 40.53 97 LEU A O 1
ATOM 790 N N . LYS A 1 98 ? 4.776 -8.417 15.456 1.00 47.53 98 LYS A N 1
ATOM 791 C CA . LYS A 1 98 ? 4.013 -8.848 14.272 1.00 47.53 98 LYS A CA 1
ATOM 792 C C . LYS A 1 98 ? 2.635 -8.184 14.151 1.00 47.53 98 LYS A C 1
ATOM 794 O O . LYS A 1 98 ? 1.670 -8.578 14.798 1.00 47.53 98 LYS A O 1
ATOM 799 N N . LEU A 1 99 ? 2.523 -7.259 13.198 1.00 45.22 99 LEU A N 1
ATOM 800 C CA . LEU A 1 99 ? 1.240 -6.959 12.560 1.00 45.22 99 LEU A CA 1
ATOM 801 C C . LEU A 1 99 ? 0.605 -8.290 12.128 1.00 45.22 99 LEU A C 1
ATOM 803 O O . LEU A 1 99 ? 1.112 -8.959 11.228 1.00 45.22 99 LEU A O 1
ATOM 807 N N . SER A 1 100 ? -0.459 -8.701 12.814 1.00 49.19 100 SER A N 1
ATOM 808 C CA . SER A 1 100 ? -1.324 -9.784 12.359 1.00 49.19 100 SER A CA 1
ATOM 809 C C . SER A 1 100 ? -2.399 -9.157 11.482 1.00 49.19 100 SER A C 1
ATOM 811 O O . SER A 1 100 ? -3.100 -8.240 11.903 1.00 49.19 100 SER A O 1
ATOM 813 N N . LEU A 1 101 ? -2.469 -9.602 10.229 1.00 53.38 101 LEU A N 1
ATOM 814 C CA . LEU A 1 101 ? -3.572 -9.283 9.333 1.00 53.38 101 LEU A CA 1
ATOM 815 C C . LEU A 1 101 ? -4.664 -10.318 9.594 1.00 53.38 101 LEU A C 1
ATOM 817 O O . LEU A 1 101 ? -4.504 -11.485 9.239 1.00 53.38 101 LEU A O 1
ATOM 821 N N . ASN A 1 102 ? -5.749 -9.904 10.241 1.00 47.62 102 ASN A N 1
ATOM 822 C CA . ASN A 1 102 ? -6.922 -10.752 10.398 1.00 47.62 102 ASN A CA 1
ATOM 823 C C . ASN A 1 102 ? -7.821 -10.543 9.178 1.00 47.62 102 ASN A C 1
ATOM 825 O O . ASN A 1 102 ? -8.425 -9.486 9.026 1.00 47.62 102 ASN A O 1
ATOM 829 N N . PHE A 1 103 ? -7.884 -11.539 8.295 1.00 44.91 103 PHE A N 1
ATOM 830 C CA . PHE A 1 103 ? -8.827 -11.554 7.181 1.00 44.91 103 PHE A CA 1
ATOM 831 C C . PHE A 1 103 ? -10.005 -12.461 7.540 1.00 44.91 103 PHE A C 1
ATOM 833 O O . PHE A 1 103 ? -9.824 -13.668 7.700 1.00 44.91 103 PHE A O 1
ATOM 840 N N . LEU A 1 104 ? -11.214 -11.907 7.611 1.00 39.34 104 LEU A N 1
ATOM 841 C CA . LEU A 1 104 ? -12.433 -12.697 7.455 1.00 39.34 104 LEU A CA 1
ATOM 842 C C . LEU A 1 104 ? -12.767 -12.708 5.961 1.00 39.34 104 LEU A C 1
ATOM 844 O O . LEU A 1 104 ? -13.193 -11.701 5.402 1.00 39.34 104 LEU A O 1
ATOM 848 N N . LYS A 1 105 ? -12.503 -13.835 5.290 1.00 38.59 105 LYS A N 1
ATOM 849 C CA . LYS A 1 105 ? -12.988 -14.074 3.925 1.00 38.59 105 LYS A CA 1
ATOM 850 C C . LYS A 1 105 ? -14.510 -14.202 3.976 1.00 38.59 105 LYS A C 1
ATOM 852 O O . LYS A 1 105 ? -15.004 -15.138 4.596 1.00 38.59 105 LYS A O 1
ATOM 857 N N . PHE A 1 106 ? -15.221 -13.348 3.251 1.00 35.25 106 PHE A N 1
ATOM 858 C CA . PHE A 1 106 ? -16.553 -13.680 2.755 1.00 35.25 106 PHE A CA 1
ATOM 859 C C . PHE A 1 106 ? -16.474 -13.804 1.234 1.00 35.25 106 PHE A C 1
ATOM 861 O O . PHE A 1 106 ? -15.947 -12.926 0.556 1.00 35.25 106 PHE A O 1
ATOM 868 N N . LEU A 1 107 ? -16.899 -14.967 0.741 1.00 36.78 107 LEU A N 1
ATOM 869 C CA . LEU A 1 107 ? -17.067 -15.270 -0.676 1.00 36.78 107 LEU A CA 1
ATOM 870 C C . LEU A 1 107 ? -18.311 -14.549 -1.201 1.00 36.78 107 LEU A C 1
ATOM 872 O O . LEU A 1 107 ? -19.313 -14.488 -0.491 1.00 36.78 107 LEU A O 1
ATOM 876 N N . ASN A 1 108 ? -18.245 -14.107 -2.455 1.00 35.00 108 ASN A N 1
ATOM 877 C CA . ASN A 1 108 ? -19.197 -14.492 -3.498 1.00 35.00 108 ASN A CA 1
ATOM 878 C C . ASN A 1 108 ? -18.469 -14.494 -4.841 1.00 35.00 108 ASN A C 1
ATOM 880 O O . ASN A 1 108 ? -17.770 -13.496 -5.121 1.00 35.00 108 ASN A O 1
#

Secondary structure (DSSP, 8-state):
--GGGS-----EE--SSSS-SSS--HHHHHH-EE-TTS-TTS--EE--HHHHHHHHSS-TTPPEEEEEE---STT-S-TT-EEEEEESS------SS-----------

Foldseek 3Di:
DCPPNDPDDDQFDDDDPPDDPPPDDLVCQACKDKPPDDDPVRIGIGRHLVVQQVVLVVDQFDKDKDKDAADPDVPDPCRGDIDMDIFTRFHFDPPPPDRDTDGDDDDD

pLDDT: mean 79.08, std 16.96, range [35.0, 94.19]

InterPro domains:
  IPR002181 Fibrinogen, alpha/beta/gamma chain, C-terminal globular domain [PF00147] (1-70)
  IPR002181 Fibrinogen, alpha/beta/gamma chain, C-terminal globular domain [PS51406] (1-68)
  IPR002181 Fibrinogen, alpha/beta/gamma chain, C-terminal globular domain [SM00186] (1-99)
  IPR014716 Fibrinogen, alpha/beta/gamma chain, C-terminal globular, subdomain 1 [G3DSA:3.90.215.10] (1-102)
  IPR036056 Fibrinogen-like, C-terminal [SSF56496] (1-92)
  IPR050373 Fibrinogen C-terminal domain-containing protein [PTHR19143] (1-94)

Sequence (108 aa):
MSTDGGGWTVFQRRVNGKESFWNRSWNDFKNGFSTTNMSLQNSNFWLGNELLHQLTAKDPNVTLMVEMNGDRTPGAIQPNAYWWNQYTMFQASAKILKLSLNFLKFLN